Protein AF-A0A920QJ09-F1 (afdb_monomer)

Mean predicted aligned error: 13.55 Å

Foldseek 3Di:
DDDPDDPVVVCVQQQWDWDADPNWIFTQDRDPPGVCVVVVHDGGDIDPDDDDPDPDPPPCVVVVVVVVVVVVVVVVVVVVVVPPDDDD

Nearest PDB structures (foldseek):
  8hck-assembly1_A-2  TM=9.528E-01  e=5.421E-02  Homo sapiens
  6ak2-assembly1_A  TM=9.602E-01  e=1.037E-01  Rattus norvegicus
  4c2f-assembly1_A  TM=8.930E-01  e=1.181E-01  Bacillus subtilis subsp. subtilis str. 168
  2eaq-assembly1_A  TM=7.003E-01  e=3.337E-01  Homo sapiens
  8sxh-assembly1_I  TM=6.873E-01  e=1.222E+00  Pseudomonas aeruginosa

Structure (mmCIF, N/CA/C/O backbone):
data_AF-A0A920QJ09-F1
#
_entry.id   AF-A0A920QJ09-F1
#
loop_
_atom_site.group_PDB
_atom_site.id
_atom_site.type_symbol
_atom_site.label_atom_id
_atom_site.label_alt_id
_atom_site.label_comp_id
_atom_site.label_asym_id
_atom_site.label_entity_id
_atom_site.label_seq_id
_atom_site.pdbx_PDB_ins_code
_atom_site.Cartn_x
_atom_site.Cartn_y
_atom_site.Cartn_z
_atom_site.occupancy
_atom_site.B_iso_or_equiv
_atom_site.auth_seq_id
_atom_site.auth_comp_id
_atom_site.auth_asym_id
_atom_site.auth_atom_id
_atom_site.pdbx_PDB_model_num
ATOM 1 N N . MET A 1 1 ? 10.447 -25.464 -0.118 1.00 38.78 1 MET A N 1
ATOM 2 C CA . MET A 1 1 ? 11.879 -25.368 -0.480 1.00 38.78 1 MET A CA 1
ATOM 3 C C . MET A 1 1 ? 11.957 -24.665 -1.819 1.00 38.78 1 MET A C 1
ATOM 5 O O . MET A 1 1 ? 11.123 -24.949 -2.664 1.00 38.78 1 MET A O 1
ATOM 9 N N . GLY A 1 2 ? 12.820 -23.656 -1.932 1.00 53.47 2 GLY A N 1
ATOM 10 C CA . GLY A 1 2 ? 12.819 -22.701 -3.035 1.00 53.47 2 GLY A CA 1
ATOM 11 C C . GLY A 1 2 ? 13.221 -23.298 -4.378 1.00 53.47 2 GLY A C 1
ATOM 12 O O . GLY A 1 2 ? 14.148 -24.096 -4.459 1.00 53.47 2 GLY A O 1
ATOM 13 N N . GLU A 1 3 ? 12.551 -22.814 -5.418 1.00 36.28 3 GLU A N 1
ATOM 14 C CA . GLU A 1 3 ? 13.016 -22.871 -6.796 1.00 36.28 3 GLU A CA 1
ATOM 15 C C . GLU A 1 3 ? 12.923 -21.442 -7.359 1.00 36.28 3 GLU A C 1
ATOM 17 O O . GLU A 1 3 ? 11.916 -20.747 -7.195 1.00 36.28 3 GLU A O 1
ATOM 22 N N . LEU A 1 4 ? 14.027 -20.952 -7.918 1.00 48.31 4 LEU A N 1
ATOM 23 C CA . LEU A 1 4 ? 14.301 -19.550 -8.254 1.00 48.31 4 LEU A CA 1
ATOM 24 C C . LEU A 1 4 ? 13.600 -19.071 -9.544 1.00 48.31 4 LEU A C 1
ATOM 26 O O . LEU A 1 4 ? 14.218 -18.425 -10.385 1.00 48.31 4 LEU A O 1
ATOM 30 N N . ALA A 1 5 ? 12.293 -19.315 -9.691 1.00 53.75 5 ALA A N 1
ATOM 31 C CA . ALA A 1 5 ? 11.481 -18.639 -10.711 1.00 53.75 5 ALA A CA 1
ATOM 32 C C . ALA A 1 5 ? 9.975 -18.553 -10.369 1.00 53.75 5 ALA A C 1
ATOM 34 O O . ALA A 1 5 ? 9.174 -19.345 -10.858 1.00 53.75 5 ALA A O 1
ATOM 35 N N . PRO A 1 6 ? 9.549 -17.556 -9.565 1.00 62.22 6 PRO A N 1
ATOM 36 C CA . PRO A 1 6 ? 8.188 -17.021 -9.725 1.00 62.22 6 PRO A CA 1
ATOM 37 C C . PRO A 1 6 ? 8.079 -15.485 -9.638 1.00 62.22 6 PRO A C 1
ATOM 39 O O . PRO A 1 6 ? 6.973 -14.962 -9.550 1.00 62.22 6 PRO A O 1
ATOM 42 N N . GLY A 1 7 ? 9.190 -14.740 -9.663 1.00 64.06 7 GLY A N 1
ATOM 43 C CA . GLY A 1 7 ? 9.197 -13.265 -9.643 1.00 64.06 7 GLY A CA 1
ATOM 44 C C . GLY A 1 7 ? 9.473 -12.653 -11.016 1.00 64.06 7 GLY A C 1
ATOM 45 O O . GLY A 1 7 ? 8.621 -11.970 -11.579 1.00 64.06 7 GLY A O 1
ATOM 46 N N . LYS A 1 8 ? 10.640 -12.966 -11.592 1.00 71.44 8 LYS A N 1
ATOM 47 C CA . LYS A 1 8 ? 11.110 -12.392 -12.863 1.00 71.44 8 LYS A CA 1
ATOM 48 C C . LYS A 1 8 ? 10.145 -12.632 -14.029 1.00 71.44 8 LYS A C 1
ATOM 50 O O . LYS A 1 8 ? 9.752 -11.683 -14.685 1.00 71.44 8 LYS A O 1
ATOM 55 N N . ALA A 1 9 ? 9.643 -13.857 -14.197 1.00 74.38 9 ALA A N 1
ATOM 56 C CA . ALA A 1 9 ? 8.668 -14.176 -15.245 1.00 74.38 9 ALA A CA 1
ATOM 57 C C . ALA A 1 9 ? 7.327 -13.420 -15.100 1.00 74.38 9 ALA A C 1
ATOM 59 O O . ALA A 1 9 ? 6.621 -13.205 -16.083 1.00 74.38 9 ALA A O 1
ATOM 60 N N . ARG A 1 10 ? 6.939 -13.017 -13.879 1.00 74.12 10 ARG A N 1
ATOM 61 C CA . ARG A 1 10 ? 5.743 -12.183 -13.655 1.00 74.12 10 ARG A CA 1
ATOM 62 C C . ARG A 1 10 ? 6.009 -10.726 -14.015 1.00 74.12 10 ARG A C 1
ATOM 64 O O . ARG A 1 10 ? 5.114 -10.077 -14.542 1.00 74.12 10 ARG A O 1
ATOM 71 N N . LEU A 1 11 ? 7.218 -10.243 -13.737 1.00 78.75 11 LEU A N 1
ATOM 72 C CA . LEU A 1 11 ? 7.672 -8.908 -14.121 1.00 78.75 11 LEU A CA 1
ATOM 73 C C . LEU A 1 11 ? 7.795 -8.796 -15.646 1.00 78.75 11 LEU A C 1
ATOM 75 O O . LEU A 1 11 ? 7.223 -7.883 -16.227 1.00 78.75 11 LEU A O 1
ATOM 79 N N . GLU A 1 12 ? 8.383 -9.797 -16.304 1.00 80.44 12 GLU A N 1
ATOM 80 C CA . GLU A 1 12 ? 8.457 -9.883 -17.769 1.00 80.44 12 GLU A CA 1
ATOM 81 C C . GLU A 1 12 ? 7.056 -9.920 -18.407 1.00 80.44 12 GLU A C 1
ATOM 83 O O . GLU A 1 12 ? 6.791 -9.182 -19.351 1.00 80.44 12 GLU A O 1
ATOM 88 N N . LYS A 1 13 ? 6.103 -10.681 -17.844 1.00 81.12 13 LYS A N 1
ATOM 89 C CA . LYS A 1 13 ? 4.690 -10.651 -18.285 1.00 81.12 13 LYS A CA 1
ATOM 90 C C . LYS A 1 13 ? 4.005 -9.300 -18.064 1.00 81.12 13 LYS A C 1
ATOM 92 O O . LYS A 1 13 ? 3.106 -8.946 -18.821 1.00 81.12 13 LYS A O 1
ATOM 97 N N . ALA A 1 14 ? 4.390 -8.566 -1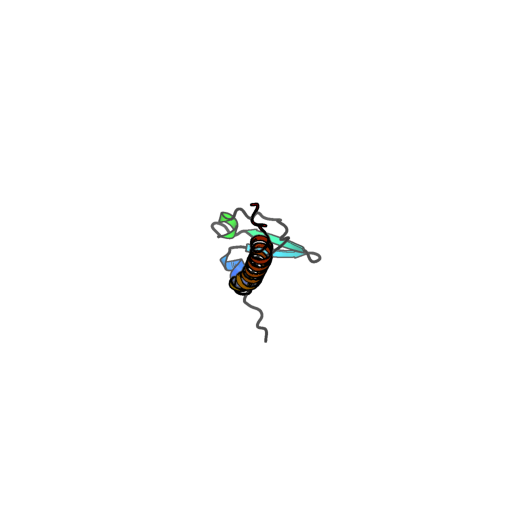7.023 1.00 80.50 14 ALA A N 1
ATOM 98 C CA . ALA A 1 14 ? 3.926 -7.201 -16.795 1.00 80.50 14 ALA A CA 1
ATOM 99 C C . ALA A 1 14 ? 4.644 -6.178 -17.697 1.00 80.50 14 ALA A C 1
ATOM 101 O O . ALA A 1 14 ? 4.213 -5.027 -17.737 1.00 80.50 14 ALA A O 1
ATOM 102 N N . GLY A 1 15 ? 5.685 -6.600 -18.427 1.00 84.31 15 GLY A N 1
ATOM 103 C CA . GLY A 1 15 ? 6.556 -5.768 -19.253 1.00 84.31 15 GLY A CA 1
ATOM 104 C C . GLY A 1 15 ? 7.436 -4.825 -18.443 1.00 84.31 15 GLY A C 1
ATOM 105 O O . GLY A 1 15 ? 7.649 -3.691 -18.857 1.00 84.31 15 GLY A O 1
ATOM 106 N N . LEU A 1 16 ? 7.892 -5.272 -17.274 1.00 87.00 16 LEU A N 1
ATOM 107 C CA . LEU A 1 16 ? 8.703 -4.491 -16.351 1.00 87.00 16 LEU A CA 1
ATOM 108 C C . LEU A 1 16 ? 10.069 -5.160 -16.167 1.00 87.00 16 LEU A C 1
ATOM 110 O O . LEU A 1 16 ? 10.144 -6.298 -15.698 1.00 87.00 16 LEU A O 1
ATOM 114 N N . GLU A 1 17 ? 11.143 -4.445 -16.480 1.00 87.12 17 GLU A N 1
ATOM 115 C CA . GLU A 1 17 ? 12.508 -4.843 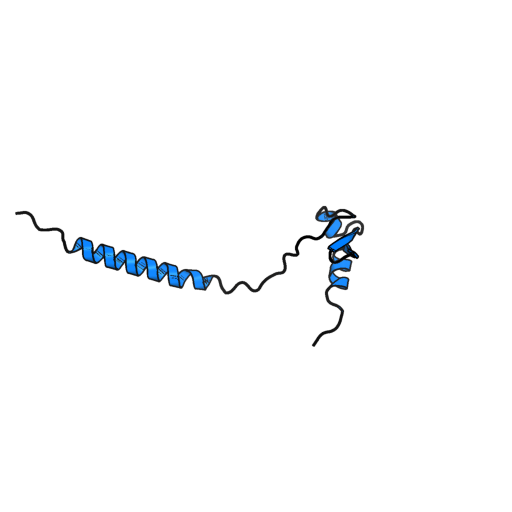-16.138 1.00 87.12 17 GLU A CA 1
ATOM 116 C C . GLU A 1 17 ? 13.001 -4.013 -14.957 1.00 87.12 17 GLU A C 1
ATOM 118 O O . GLU A 1 17 ? 12.790 -2.802 -14.904 1.00 87.12 17 GLU A O 1
ATOM 123 N N . LEU A 1 18 ? 13.619 -4.674 -13.977 1.00 87.31 18 LEU A N 1
ATOM 124 C CA . LEU A 1 18 ? 14.058 -4.053 -12.731 1.00 87.31 18 LEU A CA 1
ATOM 125 C C . LEU A 1 18 ? 15.560 -4.216 -12.551 1.00 87.31 18 LEU A C 1
ATOM 127 O O . LEU A 1 18 ? 16.081 -5.328 -12.665 1.00 87.31 18 LEU A O 1
ATOM 131 N N . ARG A 1 19 ? 16.228 -3.139 -12.143 1.00 88.25 19 ARG A N 1
ATOM 132 C CA . ARG A 1 19 ? 17.628 -3.151 -11.715 1.00 88.25 19 ARG A CA 1
ATOM 133 C C . ARG A 1 19 ? 17.728 -2.894 -10.218 1.00 88.25 19 ARG A C 1
ATOM 135 O O . ARG A 1 19 ? 16.974 -2.111 -9.649 1.00 88.25 19 ARG A O 1
ATOM 142 N N . THR A 1 20 ? 18.651 -3.582 -9.555 1.00 85.19 20 THR A N 1
ATOM 143 C CA . THR A 1 20 ? 18.903 -3.388 -8.120 1.00 85.19 20 THR A CA 1
ATOM 144 C C . THR A 1 20 ? 20.233 -2.683 -7.929 1.00 85.19 20 THR A C 1
ATOM 146 O O . THR A 1 20 ? 21.278 -3.214 -8.295 1.00 85.19 20 THR A O 1
ATOM 149 N N . GLU A 1 21 ? 20.208 -1.518 -7.294 1.00 85.31 21 GLU A N 1
ATOM 150 C CA . GLU A 1 21 ? 21.395 -0.718 -7.010 1.00 85.31 21 GLU A CA 1
ATOM 151 C C . GLU A 1 21 ? 21.438 -0.366 -5.527 1.00 85.31 21 GLU A C 1
ATOM 153 O O . GLU A 1 21 ? 20.508 0.228 -4.989 1.00 85.31 21 GLU A O 1
ATOM 158 N N . LYS A 1 22 ? 22.528 -0.715 -4.833 1.00 80.06 22 LYS A N 1
ATOM 159 C CA . LYS A 1 22 ? 22.777 -0.299 -3.435 1.00 80.06 22 LYS A CA 1
ATOM 160 C C . LYS A 1 22 ? 21.573 -0.515 -2.487 1.00 80.06 22 LYS A C 1
ATOM 162 O O . LYS A 1 22 ? 21.315 0.315 -1.619 1.00 80.06 22 LYS A O 1
ATOM 167 N N . LYS A 1 23 ? 20.874 -1.652 -2.629 1.00 79.75 23 LYS A N 1
ATOM 168 C CA . LYS A 1 23 ? 19.647 -2.054 -1.893 1.00 79.75 23 LYS A CA 1
ATOM 169 C C . LYS A 1 23 ? 18.348 -1.336 -2.292 1.00 79.75 23 LYS A C 1
ATOM 171 O O . LYS A 1 23 ? 17.324 -1.581 -1.661 1.00 79.75 23 LYS A O 1
ATOM 176 N N . ARG A 1 24 ? 18.369 -0.496 -3.322 1.00 82.31 24 ARG A N 1
ATOM 177 C CA . ARG A 1 24 ? 17.183 0.100 -3.948 1.00 82.31 24 ARG A CA 1
ATOM 178 C C . ARG A 1 24 ? 16.856 -0.644 -5.233 1.00 82.31 24 ARG A C 1
ATOM 180 O O . ARG A 1 24 ? 17.752 -1.193 -5.874 1.00 82.31 24 ARG A O 1
ATOM 187 N N . VAL A 1 25 ? 15.580 -0.671 -5.589 1.00 87.12 25 VAL A N 1
ATOM 188 C CA . VAL A 1 25 ? 15.096 -1.313 -6.812 1.00 87.12 25 VAL A CA 1
ATOM 189 C C . VAL A 1 25 ? 14.556 -0.222 -7.722 1.00 87.12 25 VAL A C 1
ATOM 191 O O . VAL A 1 25 ? 13.687 0.539 -7.305 1.00 87.12 25 VAL A O 1
ATOM 194 N N . PHE A 1 26 ? 15.074 -0.152 -8.942 1.00 88.38 26 PHE A N 1
ATOM 195 C CA . PHE A 1 26 ? 14.681 0.817 -9.957 1.00 88.38 26 PHE A CA 1
ATOM 196 C C . PHE A 1 26 ? 14.088 0.115 -11.173 1.00 88.38 26 PHE A C 1
ATOM 198 O O . PHE A 1 26 ? 14.414 -1.041 -11.454 1.00 88.38 26 PHE A O 1
ATOM 205 N N . VAL A 1 27 ? 13.229 0.826 -11.896 1.00 89.56 27 VAL A N 1
ATOM 206 C CA . VAL A 1 27 ? 12.718 0.399 -13.200 1.00 89.56 27 VAL A CA 1
ATOM 207 C C . VAL A 1 27 ? 13.791 0.649 -14.257 1.00 89.56 27 VAL A C 1
ATOM 209 O O . VAL A 1 27 ? 14.199 1.786 -14.475 1.00 89.56 27 VAL A O 1
ATOM 212 N N . ASP A 1 28 ? 14.250 -0.425 -14.893 1.00 89.19 28 ASP A N 1
ATOM 213 C CA . ASP A 1 28 ? 15.295 -0.400 -15.920 1.00 89.19 28 ASP A CA 1
ATOM 214 C C . ASP A 1 28 ? 14.733 -0.296 -17.337 1.00 89.19 28 ASP A C 1
ATOM 216 O O . ASP A 1 28 ? 15.297 0.363 -18.197 1.00 89.19 28 ASP A O 1
ATOM 220 N N . MET A 1 29 ? 13.583 -0.907 -17.597 1.00 87.75 29 MET A N 1
ATOM 221 C CA . MET A 1 29 ? 12.889 -0.731 -18.867 1.00 87.75 29 MET A CA 1
ATOM 222 C C . MET A 1 29 ? 11.412 -1.062 -18.697 1.00 87.75 29 MET A C 1
ATOM 224 O O . MET A 1 29 ? 11.037 -1.967 -17.946 1.00 87.75 29 MET A O 1
ATOM 228 N N . VAL A 1 30 ? 10.569 -0.336 -19.425 1.00 89.19 30 VAL A N 1
ATOM 229 C CA . VAL A 1 30 ? 9.142 -0.626 -19.548 1.00 89.19 30 VAL A CA 1
ATOM 230 C C . VAL A 1 30 ? 8.873 -1.048 -20.988 1.00 89.19 30 VAL A C 1
ATOM 232 O O . VAL A 1 30 ? 9.137 -0.297 -21.924 1.00 89.19 30 VAL A O 1
ATOM 235 N N . ALA A 1 31 ? 8.371 -2.267 -21.181 1.00 88.75 31 ALA A N 1
ATOM 236 C CA . ALA A 1 31 ? 8.068 -2.789 -22.506 1.00 88.75 31 ALA A CA 1
ATOM 237 C C . ALA A 1 31 ? 6.858 -2.067 -23.119 1.00 88.75 31 ALA A C 1
ATOM 239 O O . ALA A 1 31 ? 5.877 -1.761 -22.432 1.00 88.75 31 ALA A O 1
ATOM 240 N N . PHE A 1 32 ? 6.906 -1.839 -24.431 1.00 82.31 32 PHE A N 1
ATOM 241 C CA . PHE A 1 32 ? 5.827 -1.178 -25.160 1.00 82.31 32 PHE A CA 1
ATOM 242 C C . PHE A 1 32 ? 4.526 -2.004 -25.130 1.00 82.31 32 PHE A C 1
ATOM 244 O O . PHE A 1 32 ? 4.562 -3.230 -25.204 1.00 82.31 32 PHE A O 1
ATOM 251 N N . ASP A 1 33 ? 3.378 -1.329 -24.997 1.00 86.75 33 ASP A N 1
ATOM 252 C CA . ASP A 1 33 ? 2.025 -1.920 -24.869 1.00 86.75 33 ASP A CA 1
ATOM 253 C C . ASP A 1 33 ? 1.823 -2.868 -23.660 1.00 86.75 33 ASP A C 1
ATOM 255 O O . ASP A 1 33 ? 0.822 -3.583 -23.536 1.00 86.75 33 ASP A O 1
ATOM 259 N N . SER A 1 34 ? 2.751 -2.834 -22.704 1.00 86.69 34 SER A N 1
ATOM 260 C CA . SER A 1 34 ? 2.685 -3.651 -21.498 1.00 86.69 34 SER A CA 1
ATOM 261 C C . SER A 1 34 ? 1.684 -3.140 -20.458 1.00 86.69 34 SER A C 1
ATOM 263 O O . SER A 1 34 ? 1.221 -1.995 -20.489 1.00 86.69 34 SER A O 1
ATOM 265 N N . LEU A 1 35 ? 1.367 -3.999 -19.483 1.00 83.94 35 LEU A N 1
ATOM 266 C CA . LEU A 1 35 ? 0.573 -3.611 -18.314 1.00 83.94 35 LEU A CA 1
ATOM 267 C C . LEU A 1 35 ? 1.271 -2.515 -17.496 1.00 83.94 35 LEU A C 1
ATOM 269 O O . LEU A 1 35 ? 0.594 -1.632 -16.979 1.00 83.94 35 LEU A O 1
ATOM 273 N N . ALA A 1 36 ? 2.604 -2.544 -17.418 1.00 85.44 36 ALA A N 1
ATOM 274 C CA . ALA A 1 36 ? 3.398 -1.517 -16.754 1.00 85.44 36 ALA A CA 1
ATOM 275 C C . ALA A 1 36 ? 3.288 -0.146 -17.442 1.00 85.44 36 ALA A C 1
ATOM 277 O O . ALA A 1 36 ? 3.039 0.851 -16.765 1.00 85.44 36 ALA A O 1
ATOM 278 N N . GLN A 1 37 ? 3.371 -0.100 -18.778 1.00 85.12 37 GLN A N 1
ATOM 279 C CA . GLN A 1 37 ? 3.185 1.141 -19.542 1.00 85.12 37 GLN A CA 1
ATOM 280 C C . GLN A 1 37 ? 1.761 1.692 -19.369 1.00 85.12 37 GLN A C 1
ATOM 282 O O . GLN A 1 37 ? 1.568 2.884 -19.151 1.00 85.12 37 GLN A O 1
ATOM 287 N N . LYS A 1 38 ? 0.748 0.816 -19.416 1.00 87.62 38 LYS A N 1
ATOM 288 C CA . LYS A 1 38 ? -0.668 1.188 -19.218 1.00 87.62 38 LYS A CA 1
ATOM 289 C C . LYS A 1 38 ? -0.961 1.686 -17.801 1.00 87.62 38 LYS A C 1
ATOM 291 O O . LYS A 1 38 ? -1.861 2.500 -17.624 1.00 87.62 38 LYS A O 1
ATOM 296 N N . ALA A 1 39 ? -0.204 1.220 -16.809 1.00 85.88 39 ALA A N 1
ATOM 297 C CA . ALA A 1 39 ? -0.256 1.716 -15.436 1.00 85.88 39 ALA A CA 1
ATOM 298 C C . ALA A 1 39 ? 0.464 3.068 -15.247 1.00 85.88 39 ALA A C 1
ATOM 300 O O . ALA A 1 39 ? 0.387 3.634 -14.159 1.00 85.88 39 ALA A O 1
ATOM 301 N N . GLY A 1 40 ? 1.137 3.588 -16.282 1.00 86.38 40 GLY A N 1
ATOM 302 C CA . GLY A 1 40 ? 1.862 4.858 -16.235 1.00 86.38 40 GLY A CA 1
ATOM 303 C C . GLY A 1 40 ? 3.204 4.779 -15.508 1.00 86.38 40 GLY A C 1
ATOM 304 O O . GLY A 1 40 ? 3.657 5.792 -14.985 1.00 86.38 40 GLY A O 1
ATOM 305 N N . ILE A 1 41 ? 3.811 3.590 -15.426 1.00 87.38 41 ILE A N 1
ATOM 306 C CA . ILE A 1 41 ? 5.152 3.418 -14.855 1.00 87.38 41 ILE A CA 1
ATOM 307 C C . ILE A 1 41 ? 6.186 3.923 -15.862 1.00 87.38 41 ILE A C 1
ATOM 309 O O . I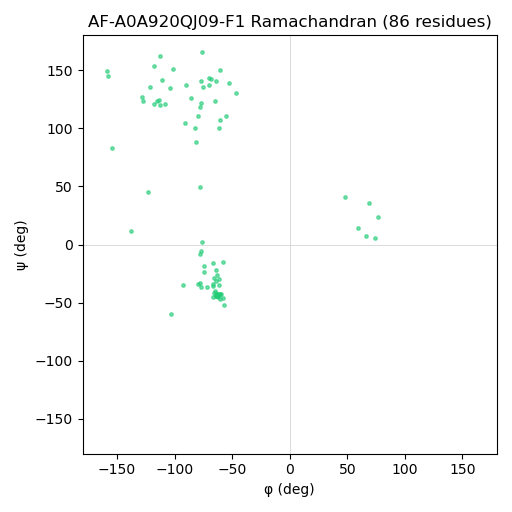LE A 1 41 ? 6.094 3.588 -17.043 1.00 87.38 41 ILE A O 1
ATOM 313 N N . ASP A 1 42 ? 7.169 4.684 -15.380 1.00 87.06 42 ASP A N 1
ATOM 314 C CA . ASP A 1 42 ? 8.247 5.240 -16.199 1.00 87.06 42 ASP A CA 1
ATOM 315 C C . ASP A 1 42 ? 9.613 4.617 -15.863 1.00 87.06 42 ASP A C 1
ATOM 317 O O . ASP A 1 42 ? 9.809 3.995 -14.811 1.00 87.06 42 ASP A O 1
ATOM 321 N N . PHE A 1 43 ? 10.558 4.793 -16.782 1.00 88.00 43 PHE A N 1
ATOM 322 C CA . PHE A 1 43 ? 11.964 4.460 -16.591 1.00 88.00 43 PHE A CA 1
ATOM 323 C C . PHE A 1 43 ? 12.566 5.272 -15.429 1.00 88.00 43 PHE A C 1
ATOM 325 O O . PHE A 1 43 ? 12.126 6.381 -15.128 1.00 88.00 43 PHE A O 1
ATOM 332 N N . ASP A 1 44 ? 13.562 4.701 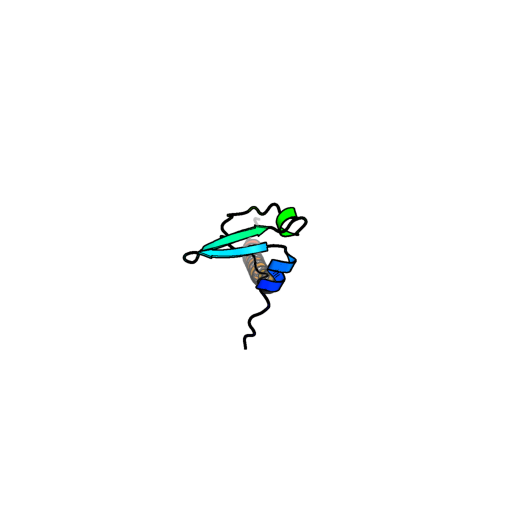-14.746 1.00 88.75 44 ASP A N 1
ATOM 333 C CA . ASP A 1 44 ? 14.263 5.292 -13.594 1.00 88.75 44 ASP A CA 1
ATOM 334 C C . ASP A 1 44 ? 13.429 5.501 -12.317 1.00 88.75 44 ASP A C 1
ATOM 336 O O . ASP A 1 44 ? 13.923 6.054 -11.330 1.00 88.75 44 ASP A O 1
ATOM 340 N N . TRP A 1 45 ? 12.191 5.006 -12.261 1.00 91.06 45 TRP A N 1
ATOM 341 C CA . TRP A 1 45 ? 11.399 5.062 -11.032 1.00 91.06 45 TRP A CA 1
ATOM 342 C C . TRP A 1 45 ? 11.936 4.133 -9.943 1.00 91.06 45 TRP A C 1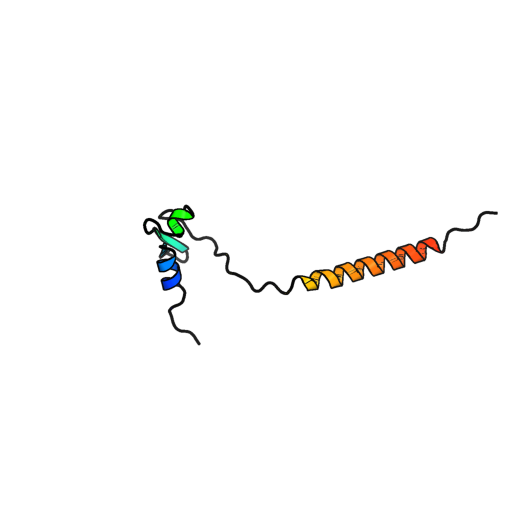
ATOM 344 O O . TRP A 1 45 ? 12.256 2.971 -10.193 1.00 91.06 45 TRP A O 1
ATOM 354 N N . GLU A 1 46 ? 11.976 4.634 -8.705 1.00 88.00 46 GLU A N 1
ATOM 355 C CA . GLU A 1 46 ? 12.343 3.854 -7.520 1.00 88.00 46 GLU A CA 1
ATOM 356 C C . GLU A 1 46 ? 11.116 3.123 -6.952 1.00 88.00 46 GLU A C 1
ATOM 358 O O . GLU A 1 46 ? 10.093 3.731 -6.623 1.00 88.00 46 GLU A O 1
ATOM 363 N N . ILE A 1 47 ? 11.221 1.804 -6.782 1.00 83.75 47 ILE A N 1
ATOM 364 C CA . ILE A 1 47 ? 10.185 0.989 -6.145 1.00 83.75 47 ILE A CA 1
ATOM 365 C C . ILE A 1 47 ? 10.343 1.090 -4.630 1.00 83.75 47 ILE A C 1
ATOM 367 O O . ILE A 1 47 ? 11.161 0.404 -4.019 1.00 83.75 47 ILE A O 1
ATOM 371 N N . LEU A 1 48 ? 9.514 1.937 -4.021 1.00 84.38 48 LEU A N 1
ATOM 372 C CA . LEU A 1 48 ? 9.516 2.172 -2.574 1.00 84.38 48 LEU A CA 1
ATOM 373 C C . LEU A 1 48 ? 8.785 1.077 -1.786 1.00 84.38 48 LEU A C 1
ATOM 375 O O . LEU A 1 48 ? 9.149 0.777 -0.651 1.00 84.38 48 LEU A O 1
ATOM 379 N N . SER A 1 49 ? 7.724 0.499 -2.354 1.00 74.44 49 SER A N 1
ATOM 380 C CA . SER A 1 49 ? 6.922 -0.529 -1.689 1.00 74.44 49 SER A CA 1
ATOM 381 C C . SER A 1 49 ? 6.132 -1.361 -2.695 1.00 74.44 49 SER A C 1
ATOM 383 O O . SER A 1 49 ? 5.716 -0.867 -3.741 1.00 74.44 49 SER A O 1
ATOM 385 N N . LEU A 1 50 ? 5.904 -2.630 -2.357 1.00 75.06 50 LEU A N 1
A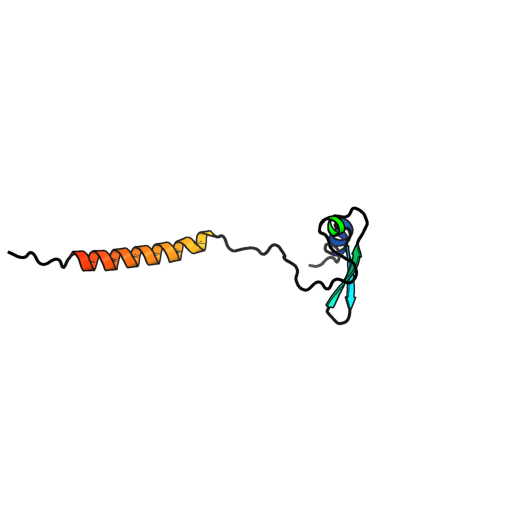TOM 386 C CA . LEU A 1 50 ? 5.094 -3.562 -3.134 1.00 75.06 50 LEU A CA 1
ATOM 387 C C . LEU A 1 50 ? 3.866 -3.948 -2.317 1.00 75.06 50 LEU A C 1
ATOM 389 O O . LEU A 1 50 ? 3.979 -4.479 -1.211 1.00 75.06 50 LEU A O 1
ATOM 393 N N . GLN A 1 51 ? 2.681 -3.729 -2.882 1.00 67.19 51 GLN A N 1
ATOM 394 C CA . GLN A 1 51 ? 1.446 -4.191 -2.267 1.00 67.19 51 GLN A CA 1
ATOM 395 C C . GLN A 1 51 ? 1.232 -5.667 -2.605 1.00 67.19 51 GLN A C 1
ATOM 397 O O . GLN A 1 51 ? 0.607 -6.024 -3.601 1.00 67.19 51 GLN A O 1
ATOM 402 N N . ILE A 1 52 ? 1.793 -6.540 -1.774 1.00 72.44 52 ILE A N 1
ATOM 403 C CA . ILE A 1 52 ? 1.523 -7.973 -1.851 1.00 72.44 52 ILE A CA 1
ATOM 404 C C . ILE A 1 52 ? 0.149 -8.279 -1.239 1.00 72.44 52 ILE A C 1
ATOM 406 O O . ILE A 1 52 ? -0.219 -7.674 -0.224 1.00 72.44 52 ILE A O 1
ATOM 410 N N . PRO A 1 53 ? -0.635 -9.201 -1.830 1.00 61.09 53 PRO A N 1
ATOM 411 C CA . PRO A 1 53 ? -1.822 -9.720 -1.173 1.00 61.09 53 PRO A CA 1
ATOM 412 C C . PRO A 1 53 ? -1.374 -10.385 0.128 1.00 61.09 53 PRO A C 1
ATOM 414 O O . PRO A 1 53 ? -0.719 -11.423 0.120 1.00 61.09 53 PRO A O 1
ATOM 417 N N . THR A 1 54 ? -1.671 -9.726 1.243 1.00 63.81 54 THR A N 1
ATOM 418 C CA . THR A 1 54 ? -1.435 -10.269 2.577 1.00 63.81 54 THR A CA 1
ATOM 419 C C . THR A 1 54 ? -2.681 -11.033 2.991 1.00 63.81 54 THR A C 1
ATOM 421 O O . THR A 1 54 ? -3.797 -10.542 2.774 1.00 63.81 54 THR A O 1
ATOM 424 N N . ASP A 1 55 ? -2.505 -12.209 3.588 1.00 59.91 55 ASP A N 1
ATOM 425 C CA . ASP A 1 55 ? -3.597 -12.930 4.234 1.00 59.91 55 ASP A CA 1
ATOM 426 C C . ASP A 1 55 ? -4.135 -12.058 5.368 1.00 59.91 55 ASP A C 1
ATOM 428 O O . ASP A 1 55 ? -3.545 -11.925 6.441 1.00 59.91 55 ASP A O 1
ATOM 432 N N . ARG A 1 56 ? -5.249 -11.376 5.103 1.00 65.50 56 ARG A N 1
ATOM 433 C CA . ARG A 1 56 ? -5.951 -10.618 6.131 1.00 65.50 56 ARG A CA 1
ATOM 434 C C . ARG A 1 56 ? -6.714 -11.640 6.969 1.00 65.50 56 ARG A C 1
ATOM 436 O O . ARG A 1 56 ? -7.556 -12.338 6.396 1.00 65.50 56 ARG A O 1
ATOM 443 N N . PRO A 1 57 ? -6.481 -11.735 8.293 1.00 65.75 57 PRO A N 1
ATOM 444 C CA . PRO A 1 57 ? -7.320 -12.572 9.138 1.00 65.75 57 PRO A CA 1
ATOM 445 C C . PRO A 1 57 ? -8.786 -12.189 8.916 1.00 65.75 57 PRO A C 1
ATOM 447 O O . PRO A 1 57 ? -9.109 -11.012 8.726 1.00 65.75 57 PRO A O 1
ATOM 450 N N . ALA A 1 58 ? -9.655 -13.202 8.861 1.00 66.75 58 ALA A N 1
ATOM 451 C CA . ALA A 1 58 ? -11.044 -13.047 8.447 1.00 66.75 58 ALA A CA 1
ATOM 452 C C . ALA A 1 58 ? -11.702 -11.848 9.151 1.00 66.75 58 ALA A C 1
ATOM 454 O O . ALA A 1 58 ? -11.643 -11.707 10.370 1.00 66.75 58 ALA A O 1
ATOM 455 N N . LYS A 1 59 ? -12.366 -10.975 8.390 1.00 62.09 59 LYS A N 1
ATOM 456 C CA . LYS A 1 59 ? -12.922 -9.704 8.897 1.00 62.09 59 LYS A CA 1
ATOM 457 C C . LYS A 1 59 ? -13.922 -9.877 10.058 1.00 62.09 59 LYS A C 1
ATOM 459 O O . LYS A 1 59 ? -14.217 -8.925 10.772 1.00 62.09 59 LYS A O 1
ATOM 464 N N . GLN A 1 60 ? -14.409 -11.100 10.269 1.00 74.38 60 GLN A N 1
ATOM 465 C CA . GLN A 1 60 ? -15.372 -11.468 11.302 1.00 74.38 60 GLN A CA 1
ATOM 466 C C . GLN A 1 60 ? -14.883 -11.293 12.748 1.00 74.38 60 GLN A C 1
ATOM 468 O O . GLN A 1 60 ? -15.699 -11.126 13.652 1.00 74.38 60 GLN A O 1
ATOM 473 N N . TRP A 1 61 ? -13.568 -11.266 12.980 1.00 79.31 61 TRP A N 1
ATOM 474 C CA . TRP A 1 61 ? -13.010 -11.088 14.326 1.00 79.31 61 TRP A CA 1
ATOM 475 C C . TRP A 1 61 ? -13.298 -9.700 14.923 1.00 79.31 61 TRP A C 1
ATOM 477 O O . TRP A 1 61 ? -13.226 -9.536 16.135 1.00 79.31 61 TRP A O 1
ATOM 487 N N . VAL A 1 62 ? -13.695 -8.719 14.102 1.00 83.38 62 VAL A N 1
ATOM 488 C CA . VAL A 1 62 ? -14.108 -7.377 14.553 1.00 83.38 62 VAL A CA 1
ATOM 489 C C . VAL A 1 62 ? -15.502 -7.386 15.197 1.00 83.38 62 VAL A C 1
ATOM 491 O O . VAL A 1 62 ? -15.804 -6.526 16.023 1.00 83.38 62 VAL A O 1
ATOM 494 N N . TYR A 1 63 ? -16.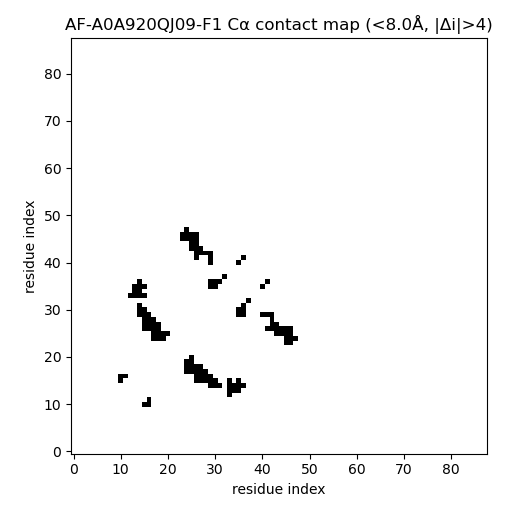352 -8.368 14.881 1.00 85.12 63 TYR A N 1
ATOM 495 C CA . TYR A 1 63 ? -17.705 -8.427 15.442 1.00 85.12 63 TYR A CA 1
ATOM 496 C C . TYR A 1 63 ? -17.709 -8.814 16.919 1.00 85.12 63 TYR A C 1
ATOM 498 O O . TYR A 1 63 ? -18.492 -8.267 17.690 1.00 85.12 63 TYR A O 1
ATOM 506 N N . LEU A 1 64 ? -16.814 -9.715 17.331 1.00 88.62 64 LEU A N 1
ATOM 507 C CA . LEU A 1 64 ? -16.738 -10.183 18.713 1.00 88.62 64 LEU A CA 1
ATOM 508 C C . LEU A 1 64 ? -16.519 -9.039 19.731 1.00 88.62 64 LEU A C 1
ATOM 510 O O . LEU A 1 64 ? -17.328 -8.925 20.654 1.00 88.62 64 LEU A O 1
ATOM 514 N N . PRO A 1 65 ? -15.519 -8.143 19.576 1.00 89.19 65 PRO A N 1
ATOM 515 C CA . PRO A 1 65 ? -15.355 -7.007 20.484 1.00 89.19 65 PRO A CA 1
ATOM 516 C C . PRO A 1 65 ? -16.502 -5.991 20.378 1.00 89.19 65 PRO A C 1
ATOM 518 O O . PRO A 1 65 ? -16.900 -5.421 21.393 1.00 89.19 65 PRO A O 1
ATOM 521 N N . ALA A 1 66 ? -17.082 -5.791 19.188 1.00 90.50 66 ALA A N 1
ATOM 522 C CA . ALA A 1 66 ? -18.217 -4.884 19.006 1.00 90.50 66 ALA A CA 1
ATOM 523 C C . ALA A 1 66 ? -19.463 -5.347 19.786 1.00 90.50 66 ALA A C 1
ATOM 525 O O . ALA A 1 66 ? -20.100 -4.546 20.474 1.00 90.50 66 ALA A O 1
ATOM 526 N N . PHE A 1 67 ? -19.783 -6.645 19.744 1.00 93.62 67 PHE A N 1
ATOM 527 C CA . PHE A 1 67 ? -20.893 -7.211 20.513 1.00 93.62 67 PHE A CA 1
ATOM 528 C C . PHE A 1 67 ? -20.652 -7.154 22.024 1.00 93.62 67 PHE A C 1
ATOM 530 O O . PHE A 1 67 ? -21.587 -6.893 22.781 1.00 93.62 67 PHE A O 1
ATOM 537 N N . LEU A 1 68 ? -19.407 -7.335 22.470 1.00 94.81 68 LEU A N 1
ATOM 538 C CA . LEU A 1 68 ? -19.041 -7.255 23.886 1.00 94.81 68 LEU A CA 1
ATOM 539 C C .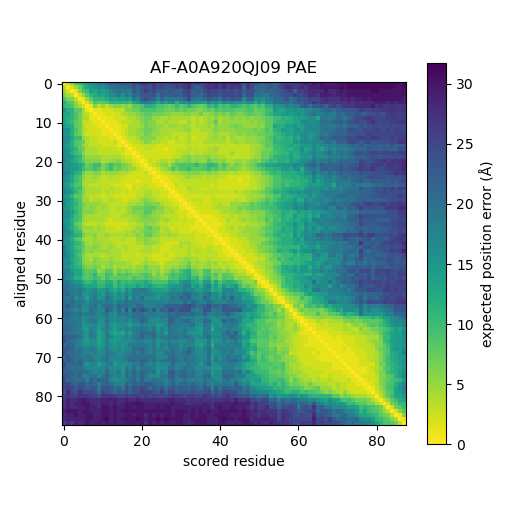 LEU A 1 68 ? -19.262 -5.836 24.440 1.00 94.81 68 LEU A C 1
ATOM 541 O O . LEU A 1 68 ? -19.876 -5.664 25.494 1.00 94.81 68 LEU A O 1
ATOM 545 N N . LEU A 1 69 ? -18.849 -4.812 23.686 1.00 94.25 69 LEU A N 1
ATOM 546 C CA . LEU A 1 69 ? -19.100 -3.409 24.032 1.00 94.25 69 LEU A CA 1
ATOM 547 C C . LEU A 1 69 ? -20.598 -3.088 24.086 1.00 94.25 69 LEU A C 1
ATOM 549 O O . LEU A 1 69 ? -21.052 -2.430 25.023 1.00 94.25 69 LEU A O 1
ATOM 553 N N . LEU A 1 70 ? -21.381 -3.583 23.122 1.00 93.81 70 LEU A N 1
ATOM 554 C CA . LEU A 1 70 ? -22.832 -3.393 23.105 1.00 93.81 70 LEU A CA 1
ATOM 555 C C . LEU A 1 70 ? -23.506 -4.035 24.328 1.00 93.81 70 LEU A C 1
ATOM 557 O O . LEU A 1 70 ? -24.342 -3.401 24.973 1.00 93.81 70 LEU A O 1
ATOM 561 N N . ALA A 1 71 ? -23.124 -5.266 24.677 1.00 93.88 71 ALA A N 1
ATOM 562 C CA . ALA A 1 71 ? -23.650 -5.963 25.848 1.00 93.88 71 ALA A CA 1
ATOM 563 C C . ALA A 1 71 ? -23.347 -5.202 27.150 1.00 93.88 71 ALA A C 1
ATOM 565 O O . ALA A 1 71 ? -24.234 -5.031 27.991 1.00 93.88 71 ALA A O 1
ATOM 566 N N . LEU A 1 72 ? -22.125 -4.678 27.284 1.00 94.62 72 LEU A N 1
ATOM 567 C CA . LEU A 1 72 ? -21.714 -3.862 28.428 1.00 94.62 72 LEU A CA 1
ATOM 568 C C . LEU A 1 72 ? -22.545 -2.577 28.524 1.00 94.62 72 LEU A C 1
ATOM 570 O O . LEU A 1 72 ? -23.036 -2.221 29.596 1.00 94.62 72 LEU A O 1
ATOM 574 N N . LEU A 1 73 ? -22.769 -1.911 27.394 1.00 91.75 73 LEU A N 1
ATOM 575 C CA . LEU A 1 73 ? -23.547 -0.679 27.324 1.00 91.75 73 LEU A CA 1
ATOM 576 C C . LEU A 1 73 ? -25.025 -0.911 27.691 1.00 91.75 73 LEU A C 1
ATOM 578 O O . LEU A 1 73 ? -25.599 -0.124 28.446 1.00 91.75 73 LEU A O 1
ATOM 582 N N . ILE A 1 74 ? -25.624 -2.022 27.247 1.00 91.31 74 ILE A N 1
ATOM 583 C CA . ILE A 1 74 ? -26.984 -2.434 27.640 1.00 91.31 74 ILE A CA 1
ATOM 584 C C . ILE A 1 74 ? -27.062 -2.722 29.142 1.00 91.31 74 ILE A C 1
ATOM 586 O O . ILE A 1 74 ? -28.013 -2.288 29.794 1.00 91.31 74 ILE A O 1
ATOM 590 N N . PHE A 1 75 ? -26.081 -3.427 29.707 1.00 92.19 75 PHE A N 1
ATOM 591 C CA . PHE A 1 75 ? -26.044 -3.739 31.137 1.00 92.19 75 PHE A CA 1
ATOM 592 C C . PHE A 1 75 ? -25.999 -2.466 31.994 1.00 92.19 75 PHE A C 1
ATOM 594 O O . PHE A 1 75 ? -26.797 -2.302 32.920 1.00 92.19 75 PHE A O 1
ATOM 601 N N . VAL A 1 76 ? -25.128 -1.519 31.630 1.00 91.31 76 VAL A N 1
ATOM 602 C CA . VAL A 1 76 ? -25.011 -0.223 32.314 1.00 91.31 76 VAL A CA 1
ATOM 603 C C . VAL A 1 76 ? -26.295 0.600 32.171 1.00 91.31 76 VAL A C 1
ATOM 605 O O . VAL A 1 76 ? -26.760 1.180 33.153 1.00 91.31 76 VAL A O 1
ATOM 608 N N . GLN A 1 77 ? -26.921 0.625 30.988 1.00 87.56 77 GLN A N 1
ATOM 609 C CA . GLN A 1 77 ? -28.201 1.315 30.791 1.00 87.56 77 GLN A CA 1
ATOM 610 C C . GLN A 1 77 ? -29.351 0.676 31.578 1.00 87.56 77 GLN A C 1
ATOM 612 O O . GLN A 1 77 ? -30.147 1.398 32.178 1.00 87.56 77 GLN A O 1
ATOM 617 N N . ARG A 1 78 ? -29.441 -0.659 31.619 1.00 85.25 78 ARG A N 1
ATOM 618 C CA . ARG A 1 78 ? -30.464 -1.376 32.398 1.00 85.25 78 ARG A CA 1
ATOM 619 C C . ARG A 1 78 ? -30.349 -1.077 33.889 1.00 85.25 78 ARG A C 1
ATOM 621 O O . ARG A 1 78 ? -31.359 -0.756 34.503 1.00 85.25 78 ARG A O 1
ATOM 628 N N . LYS A 1 79 ? -29.129 -1.075 34.434 1.00 81.06 79 LYS A N 1
ATOM 629 C CA . LYS A 1 79 ? -28.865 -0.711 35.837 1.00 81.06 79 LYS A CA 1
ATOM 630 C C . LYS A 1 79 ? -29.277 0.730 36.174 1.00 81.06 79 LYS A C 1
ATOM 632 O O . LYS A 1 79 ? -29.639 1.010 37.310 1.00 81.06 79 LYS A O 1
ATOM 637 N N . ARG A 1 80 ? -29.230 1.654 35.206 1.00 76.00 80 ARG A N 1
ATOM 638 C CA . ARG A 1 80 ? -29.674 3.047 35.404 1.00 76.00 80 ARG A CA 1
ATOM 639 C C . ARG A 1 80 ? -31.196 3.200 35.373 1.00 76.00 80 ARG A C 1
ATOM 641 O O . ARG A 1 80 ? -31.723 4.034 36.095 1.00 76.00 80 ARG A O 1
ATOM 648 N N . ARG A 1 81 ? -31.905 2.398 34.572 1.00 67.56 81 ARG A N 1
ATOM 649 C CA . ARG A 1 81 ? -33.373 2.485 34.435 1.00 67.56 81 ARG A CA 1
ATOM 650 C C . ARG A 1 81 ? -34.142 1.916 35.629 1.00 67.56 81 ARG A C 1
ATOM 652 O O . ARG A 1 81 ? -35.292 2.279 35.819 1.00 67.56 81 ARG A O 1
ATOM 659 N N . THR A 1 82 ? -33.516 1.088 36.461 1.00 60.34 82 THR A N 1
ATOM 660 C CA . THR A 1 82 ? -34.097 0.605 37.729 1.00 60.34 82 THR A CA 1
ATOM 661 C C . THR A 1 82 ? -34.082 1.647 38.856 1.00 60.34 82 THR A C 1
ATOM 663 O O . THR A 1 82 ? -34.494 1.335 39.964 1.00 60.34 82 THR A O 1
ATOM 666 N N . HIS A 1 83 ? -33.608 2.871 38.598 1.00 56.44 83 HIS A N 1
ATOM 667 C CA . HIS A 1 83 ? -33.514 3.957 39.578 1.00 56.44 83 HIS A CA 1
ATOM 668 C C . HIS A 1 83 ? -34.273 5.211 39.099 1.00 56.44 83 HIS A C 1
ATOM 670 O O . HIS A 1 83 ? -33.759 6.323 39.174 1.00 56.44 83 HIS A O 1
ATOM 676 N N . SER A 1 84 ? -35.491 5.041 38.576 1.00 56.56 84 SER A N 1
ATOM 677 C CA . SER A 1 84 ? -36.477 6.128 38.566 1.00 56.56 84 SER A CA 1
ATOM 678 C C . SER A 1 84 ? -37.297 5.997 39.850 1.00 56.56 84 SER A C 1
ATOM 680 O O . SER A 1 84 ? -38.090 5.062 39.941 1.00 56.56 84 SER A O 1
ATOM 682 N N . PRO A 1 85 ? -37.067 6.853 40.863 1.00 57.09 85 PRO A N 1
ATOM 683 C CA . PRO A 1 85 ? -37.912 6.882 42.044 1.00 57.09 85 PRO A CA 1
ATOM 684 C C . PRO A 1 85 ? -39.306 7.327 41.604 1.00 57.09 85 PRO A C 1
ATOM 686 O O . PRO A 1 85 ? -39.452 8.375 40.973 1.00 57.09 85 PRO A O 1
ATOM 689 N N . GLU A 1 86 ? -40.312 6.508 41.901 1.00 59.62 86 GLU A N 1
ATOM 690 C CA . GLU A 1 86 ? -41.698 6.957 41.924 1.00 59.62 86 GLU A CA 1
ATOM 691 C C . GLU A 1 86 ? -41.775 8.150 42.879 1.00 59.62 86 GLU A C 1
ATOM 693 O O . GLU A 1 86 ? -41.575 8.027 44.086 1.00 59.62 86 GLU A O 1
ATOM 698 N N . SER A 1 87 ? -41.997 9.330 42.312 1.00 59.41 87 SER A N 1
ATOM 699 C CA . SER A 1 87 ? -42.571 10.453 43.028 1.00 59.41 87 SER A CA 1
ATOM 700 C C . SER A 1 87 ? -44.075 10.224 43.095 1.00 59.41 87 SER A C 1
ATOM 702 O O . SER A 1 87 ? -44.711 10.298 42.045 1.00 59.41 87 SER A O 1
ATOM 704 N N . HIS A 1 88 ? -44.613 9.941 44.282 1.00 45.22 88 HIS A N 1
ATOM 705 C CA . HIS A 1 88 ? -45.865 10.495 44.811 1.00 45.22 88 HIS A CA 1
ATOM 706 C C . HIS A 1 88 ? -46.065 10.094 46.274 1.00 45.22 88 HIS A C 1
ATOM 708 O O . HIS A 1 88 ? -45.778 8.928 46.617 1.00 45.22 88 HIS A O 1
#

Secondary structure (DSSP, 8-state):
---S-SSHHHHHHHTEEEEEETTEEEEEEE-TT-HHHHTT--TT-B---------PPPGGGGHHHHHHHHHHHHHHHHHHHTT-----

Radius of gyration: 28.01 Å; Cα contacts (8 Å, |Δi|>4): 66; chains: 1; bounding box: 69×36×70 Å

Sequence (88 aa):
MGELAPGKARLEKAGLELRTEKKRVFVDMVAFDSLAQKAGIDFDWEILSLQIPTDRPAKQWVYLPAFLLLALLIFVQRKRRTHSPESH

pLDDT: mean 78.19, std 13.75, range [36.28, 94.81]

Solvent-accessible surface area (backbone atoms only — not com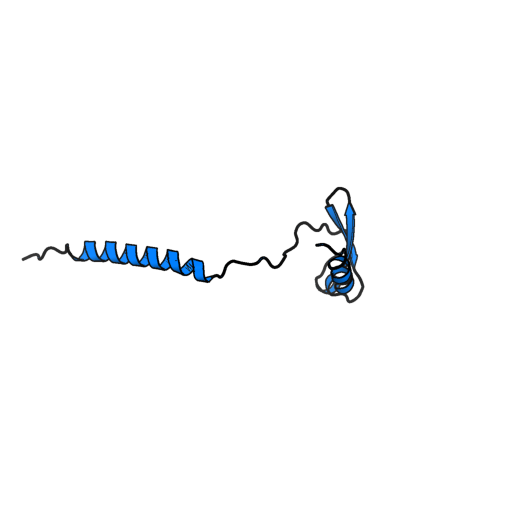parable to full-atom values): 5618 Å² total; per-residue (Å²): 134,94,70,101,73,79,56,65,69,52,31,53,71,31,19,42,39,75,41,79,54,99,94,42,42,29,31,67,40,61,37,86,96,19,59,35,41,76,71,67,58,59,68,74,41,71,65,86,78,78,92,67,93,66,91,68,74,69,78,67,68,61,52,58,61,52,52,52,52,50,52,52,52,50,52,57,51,54,66,53,65,77,67,69,79,84,86,129